Protein AF-U2F541-F1 (afdb_monomer_lite)

Secondary structure (DSSP, 8-state):
--------------------S---SPPBS----TTS-HHHHHHHHHHHHHH---TTEEEEEGGGGGSTTHHHHHS-HHHHHHHHHHHHTT-SB-SSEEEEEEEETTTTEEEEEEEEEES---TT---GGGEEEEETT--

Radius of gyration: 17.49 Å; chains: 1; bounding box: 60×35×40 Å

Sequence (139 aa):
MKKIKLLTAAVIAGLMLAGCGEDDGLVKLENANPAIKQANYDAMVNKLKERVKNADFEFYHAQTLFNGENWKNYTSEQGFAKFTRWKAQNDLINNEKLVVVVVDKNNKKVGSAYEVECTKWGKFECDPEYITVLENGKR

pLDDT: mean 78.32, std 17.35, range [31.8, 93.38]

Foldseek 3Di:
DDDDDDDDDPDPPPPPPDDPDPCLQFDAQDPPDPLADPVLSVLLVVVVCVVVVDPQKGKTQLVSCPRPPSCVQAHDPVVVVLSVVCVVVVQCDDRFWHKIFIAGNVRNYGPWIKIWGFQDQDPVGRDSVRTDIDIPPDD

Organism: NCBI:txid1242969

Structure (mmCIF, N/CA/C/O backbone):
data_AF-U2F541-F1
#
_entry.id   AF-U2F541-F1
#
loop_
_atom_site.group_PDB
_atom_site.id
_atom_site.type_symbol
_atom_site.label_atom_id
_atom_site.label_alt_id
_atom_site.label_comp_id
_atom_site.label_asym_id
_atom_site.label_entity_id
_atom_site.label_seq_id
_atom_site.pdbx_PDB_ins_code
_atom_site.Cartn_x
_atom_site.Cartn_y
_atom_site.Cartn_z
_atom_site.occupancy
_atom_site.B_iso_or_equiv
_atom_site.auth_seq_id
_atom_site.auth_comp_id
_atom_site.auth_asym_id
_atom_site.auth_atom_id
_atom_site.pdbx_PDB_model_num
ATOM 1 N N . MET A 1 1 ? 47.486 -20.592 17.403 1.00 42.38 1 MET A N 1
ATOM 2 C CA . MET A 1 1 ? 46.897 -19.420 16.715 1.00 42.38 1 MET A CA 1
ATOM 3 C C . MET A 1 1 ? 45.916 -19.895 15.655 1.00 42.38 1 MET A C 1
ATOM 5 O O . MET A 1 1 ? 46.364 -20.545 14.725 1.00 42.38 1 MET A O 1
ATOM 9 N N . LYS A 1 2 ? 44.619 -19.592 15.785 1.00 38.25 2 LYS A N 1
ATOM 10 C CA . LYS A 1 2 ? 43.659 -19.475 14.669 1.00 38.25 2 LYS A CA 1
ATOM 11 C C . LYS A 1 2 ? 42.414 -18.764 15.210 1.00 38.25 2 LYS A C 1
ATOM 13 O O . LYS A 1 2 ? 41.684 -19.302 16.031 1.00 38.25 2 LYS A O 1
ATOM 18 N N . LYS A 1 3 ? 42.289 -17.491 14.831 1.00 42.44 3 LYS A N 1
ATOM 19 C CA . LYS A 1 3 ? 41.225 -16.567 15.231 1.00 42.44 3 LYS A CA 1
ATOM 20 C C . LYS A 1 3 ? 39.941 -16.979 14.510 1.00 42.44 3 LYS A C 1
ATOM 22 O O . LYS A 1 3 ? 39.904 -16.915 13.283 1.00 42.44 3 LYS A O 1
ATOM 27 N N . ILE A 1 4 ? 38.912 -17.390 15.244 1.00 51.97 4 ILE A N 1
ATOM 28 C CA . ILE A 1 4 ? 37.564 -17.537 14.686 1.00 51.97 4 ILE A CA 1
ATOM 29 C C . ILE A 1 4 ? 36.970 -16.129 14.641 1.00 51.97 4 ILE A C 1
ATOM 31 O O . ILE A 1 4 ? 36.750 -15.499 15.673 1.00 51.97 4 ILE A O 1
ATOM 35 N N . LYS A 1 5 ? 36.823 -15.601 13.424 1.00 41.38 5 LYS A N 1
ATOM 36 C CA . LYS A 1 5 ? 36.172 -14.317 13.165 1.00 41.38 5 LYS A CA 1
ATOM 37 C C . LYS A 1 5 ? 34.673 -14.477 13.426 1.00 41.38 5 LYS A C 1
ATOM 39 O O . LYS A 1 5 ? 34.031 -15.297 12.776 1.00 41.38 5 LYS A O 1
ATOM 44 N N . LEU A 1 6 ? 34.148 -13.682 14.359 1.00 45.91 6 LEU A N 1
ATOM 45 C CA . LEU A 1 6 ? 32.720 -13.402 14.484 1.00 45.91 6 LEU A CA 1
ATOM 46 C C . LEU A 1 6 ? 32.188 -12.903 13.133 1.00 45.91 6 LEU A C 1
ATOM 48 O O . LEU A 1 6 ? 32.716 -11.931 12.592 1.00 45.91 6 LEU A O 1
ATOM 52 N N . LEU A 1 7 ? 31.124 -13.524 12.631 1.00 46.31 7 LEU A N 1
ATOM 53 C CA . LEU A 1 7 ? 30.238 -12.919 11.640 1.00 46.31 7 LEU A CA 1
ATOM 54 C C . LEU A 1 7 ? 28.936 -12.553 12.352 1.00 46.31 7 LEU A C 1
ATOM 56 O O . LEU A 1 7 ? 28.023 -13.352 12.517 1.00 46.31 7 LEU A O 1
ATOM 60 N N . THR A 1 8 ? 28.992 -11.339 12.887 1.00 47.03 8 THR A N 1
ATOM 61 C CA . THR A 1 8 ? 27.941 -10.336 13.051 1.00 47.03 8 THR A CA 1
ATOM 62 C C . THR A 1 8 ? 26.513 -10.808 12.756 1.00 47.03 8 THR A C 1
ATOM 64 O O . THR A 1 8 ? 26.076 -10.861 11.609 1.00 47.03 8 THR A O 1
ATOM 67 N N . ALA A 1 9 ? 25.752 -11.047 13.824 1.00 42.34 9 ALA A N 1
ATOM 68 C CA . ALA A 1 9 ? 24.304 -10.934 13.792 1.00 42.34 9 ALA A CA 1
ATOM 69 C C . ALA A 1 9 ? 23.956 -9.467 13.491 1.00 42.34 9 ALA A C 1
ATOM 71 O O . ALA A 1 9 ? 24.081 -8.602 14.358 1.00 42.34 9 ALA A O 1
ATOM 72 N N . ALA A 1 10 ? 23.565 -9.171 12.253 1.00 46.81 10 ALA A N 1
ATOM 73 C CA . ALA A 1 10 ? 22.898 -7.917 11.938 1.00 46.81 10 ALA A CA 1
ATOM 74 C C . ALA A 1 10 ? 21.479 -8.011 12.509 1.00 46.81 10 ALA A C 1
ATOM 76 O O . ALA A 1 10 ? 20.546 -8.476 11.859 1.00 46.81 10 ALA A O 1
ATOM 77 N N . VAL A 1 11 ? 21.352 -7.629 13.779 1.00 42.34 11 VAL A N 1
ATOM 78 C CA . VAL A 1 11 ? 20.078 -7.252 14.377 1.00 42.34 11 VAL A CA 1
ATOM 79 C C . VAL A 1 11 ? 19.498 -6.183 13.460 1.00 42.34 11 VAL A C 1
ATOM 81 O O . VAL A 1 11 ? 20.072 -5.101 13.333 1.00 42.34 11 VAL A O 1
ATOM 84 N N . ILE A 1 12 ? 18.390 -6.498 12.788 1.00 45.69 12 ILE A N 1
ATOM 85 C CA . ILE A 1 12 ? 17.519 -5.494 12.181 1.00 45.69 12 ILE A CA 1
ATOM 86 C C . ILE A 1 12 ? 16.939 -4.731 13.370 1.00 45.69 12 ILE A C 1
ATOM 88 O O . ILE A 1 12 ? 15.882 -5.061 13.902 1.00 45.69 12 ILE A O 1
ATOM 92 N N . ALA A 1 13 ? 17.722 -3.782 13.877 1.00 44.28 13 ALA A N 1
ATOM 93 C CA . ALA A 1 13 ? 17.268 -2.807 14.834 1.00 44.28 13 ALA A CA 1
ATOM 94 C C . ALA A 1 13 ? 16.238 -1.982 14.075 1.00 44.28 13 ALA A C 1
ATOM 96 O O . ALA A 1 13 ? 16.587 -1.179 13.208 1.00 44.28 13 ALA A O 1
ATOM 97 N N . GLY A 1 14 ? 14.964 -2.267 14.354 1.00 41.19 14 GLY A N 1
ATOM 98 C CA . GLY A 1 14 ? 13.874 -1.375 14.022 1.00 41.19 14 GLY A CA 1
ATOM 99 C C . GLY A 1 14 ? 14.295 0.010 14.472 1.00 41.19 14 GLY A C 1
ATOM 100 O O . GLY A 1 14 ? 14.541 0.237 15.659 1.00 41.19 14 GLY A O 1
ATOM 101 N N . LEU A 1 15 ? 14.468 0.892 13.494 1.00 39.19 15 LEU A N 1
ATOM 102 C CA . LEU A 1 15 ? 14.768 2.292 13.696 1.00 39.19 15 LEU A CA 1
ATOM 103 C C . LEU A 1 15 ? 13.502 2.923 14.293 1.00 39.19 15 LEU A C 1
ATOM 105 O O . LEU A 1 15 ? 12.712 3.559 13.607 1.00 39.19 15 LEU A O 1
ATOM 109 N N . MET A 1 16 ? 13.275 2.660 15.579 1.00 46.41 16 MET A N 1
ATOM 110 C CA . MET A 1 16 ? 12.375 3.407 16.444 1.00 46.41 16 MET A CA 1
ATOM 111 C C . MET A 1 16 ? 13.033 4.771 16.638 1.00 46.41 16 MET A C 1
ATOM 113 O O . MET A 1 16 ? 13.767 5.003 17.599 1.00 46.41 16 MET A O 1
ATOM 117 N N . LEU A 1 17 ? 12.851 5.651 15.655 1.00 44.19 17 LEU A N 1
ATOM 118 C CA . LEU A 1 17 ? 13.109 7.068 15.836 1.00 44.19 17 LEU A CA 1
ATOM 119 C C . LEU A 1 17 ? 12.065 7.577 16.824 1.00 44.19 17 LEU A C 1
ATOM 121 O O . LEU A 1 17 ? 10.876 7.633 16.529 1.00 44.19 17 LEU A O 1
ATOM 125 N N . ALA A 1 18 ? 12.541 7.885 18.026 1.00 46.22 18 ALA A N 1
ATOM 126 C CA . ALA A 1 18 ? 11.783 8.520 19.081 1.00 46.22 18 ALA A CA 1
ATOM 127 C C . ALA A 1 18 ? 11.181 9.842 18.579 1.00 46.22 18 ALA A C 1
ATOM 129 O O . ALA A 1 18 ? 11.882 10.844 18.436 1.00 46.22 18 ALA A O 1
ATOM 130 N N . GLY A 1 19 ? 9.874 9.832 18.337 1.00 31.80 19 GLY A N 1
ATOM 131 C CA . GLY A 1 19 ? 9.030 11.013 18.254 1.00 31.80 19 GLY A CA 1
ATOM 132 C C . GLY A 1 19 ? 8.009 10.947 19.381 1.00 31.80 19 GLY A C 1
ATOM 133 O O . GLY A 1 19 ? 7.191 10.036 19.424 1.00 31.80 19 GLY A O 1
ATOM 134 N N . CYS A 1 20 ? 8.067 11.896 20.315 1.00 41.84 20 CYS A N 1
ATOM 135 C CA . CYS A 1 20 ? 6.956 12.168 21.221 1.00 41.84 20 CYS A CA 1
ATOM 136 C C . CYS A 1 20 ? 5.783 12.691 20.383 1.00 41.84 20 CYS A C 1
ATOM 138 O O . CYS A 1 20 ? 5.707 13.869 20.047 1.00 41.84 20 CYS A O 1
ATOM 140 N N . GLY A 1 21 ? 4.898 11.780 20.036 1.00 37.38 21 GLY A N 1
ATOM 141 C CA . GLY A 1 21 ? 3.581 11.978 19.464 1.00 37.38 21 GLY A CA 1
ATOM 142 C C . GLY A 1 21 ? 2.873 10.648 19.653 1.00 37.38 21 GLY A C 1
ATOM 143 O O . GLY A 1 21 ? 3.539 9.625 19.792 1.00 37.38 21 GLY A O 1
ATOM 144 N N . GLU A 1 22 ? 1.552 10.635 19.735 1.00 44.16 22 GLU A N 1
ATOM 145 C CA . GLU A 1 22 ? 0.791 9.394 19.600 1.00 44.16 22 GLU A CA 1
ATOM 146 C C . GLU A 1 22 ? 1.119 8.799 18.226 1.00 44.16 22 GLU A C 1
ATOM 148 O O . GLU A 1 22 ? 0.508 9.140 17.216 1.00 44.16 22 GLU A O 1
ATOM 153 N N . ASP A 1 23 ? 2.187 8.004 18.169 1.00 53.12 23 ASP A N 1
ATOM 154 C CA . ASP A 1 23 ? 2.644 7.364 16.956 1.00 53.12 23 ASP A CA 1
ATOM 155 C C . ASP A 1 23 ? 1.638 6.252 16.708 1.00 53.12 23 ASP A C 1
ATOM 157 O O . ASP A 1 23 ? 1.674 5.176 17.303 1.00 53.12 23 ASP A O 1
ATOM 161 N N . ASP A 1 24 ? 0.672 6.575 15.859 1.00 59.66 24 ASP A N 1
ATOM 162 C CA . ASP A 1 24 ? -0.414 5.729 15.381 1.00 59.66 24 ASP A CA 1
ATOM 163 C C . ASP A 1 24 ? 0.099 4.422 14.708 1.00 59.66 24 ASP A C 1
ATOM 165 O O . ASP A 1 24 ? -0.683 3.633 14.174 1.00 59.66 24 ASP A O 1
ATOM 169 N N . GLY A 1 25 ? 1.421 4.184 14.727 1.00 71.81 25 GLY A N 1
ATOM 170 C CA . GLY A 1 25 ? 2.134 2.957 14.383 1.00 71.81 25 GLY A CA 1
ATOM 171 C C . GLY A 1 25 ? 2.194 2.675 12.882 1.00 71.81 25 GLY A C 1
ATOM 172 O O . GLY A 1 25 ? 2.909 1.764 12.440 1.00 71.81 25 GLY A O 1
ATOM 173 N N . LEU A 1 26 ? 1.439 3.442 12.094 1.00 81.38 26 LEU A N 1
ATOM 174 C CA . LEU A 1 26 ? 1.449 3.405 10.644 1.00 81.38 26 LEU A CA 1
ATOM 175 C C . LEU A 1 26 ? 2.611 4.233 10.097 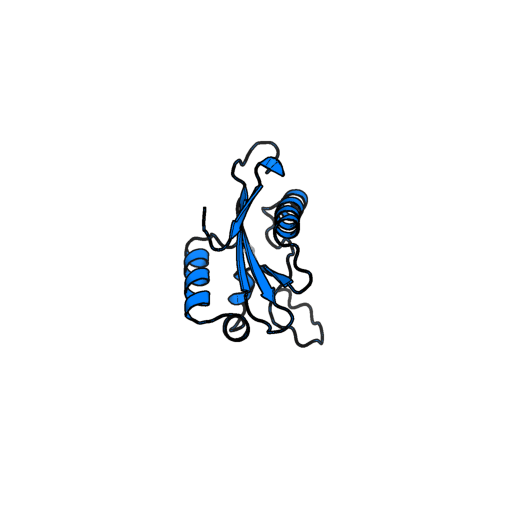1.00 81.38 26 LEU A C 1
ATOM 177 O O . LEU A 1 26 ? 2.745 5.423 10.372 1.00 81.38 26 LEU A O 1
ATOM 181 N N . VAL A 1 27 ? 3.411 3.609 9.238 1.00 81.25 27 VAL A N 1
ATOM 182 C CA . VAL A 1 27 ? 4.501 4.279 8.522 1.00 81.25 27 VAL A CA 1
ATOM 183 C C . VAL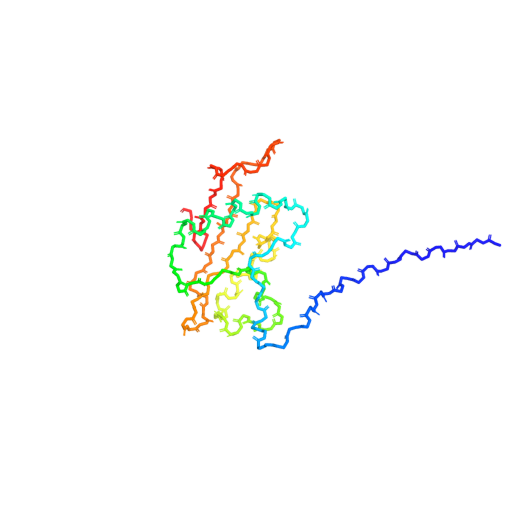 A 1 27 ? 3.948 4.860 7.224 1.00 81.25 27 VAL A C 1
ATOM 185 O O . VAL A 1 27 ? 3.334 4.146 6.419 1.00 81.25 27 VAL A O 1
ATOM 188 N N . LYS A 1 28 ? 4.147 6.168 7.026 1.00 85.00 28 LYS A N 1
ATOM 189 C CA . LYS A 1 28 ? 3.781 6.868 5.786 1.00 85.00 28 LYS A CA 1
ATOM 190 C C . LYS A 1 28 ? 4.521 6.266 4.588 1.00 85.00 28 LYS A C 1
ATOM 192 O O . LYS A 1 28 ? 5.463 5.493 4.740 1.00 85.00 28 LYS A O 1
ATOM 197 N N . LEU A 1 29 ? 4.074 6.602 3.378 1.00 87.19 29 LEU A N 1
ATOM 198 C CA . LEU A 1 29 ? 4.691 6.113 2.144 1.00 87.19 29 LEU A CA 1
ATOM 199 C C . LEU A 1 29 ? 6.144 6.590 1.982 1.00 87.19 29 LEU A C 1
ATOM 201 O O . LEU A 1 29 ? 6.413 7.556 1.274 1.00 87.19 29 LEU A O 1
ATOM 205 N N . GLU A 1 30 ? 7.076 5.816 2.526 1.00 85.81 30 GLU A N 1
ATOM 206 C CA . GLU A 1 30 ? 8.522 5.957 2.356 1.00 85.81 30 GLU A CA 1
ATOM 207 C C . GLU A 1 30 ? 9.121 4.690 1.739 1.00 85.81 30 GLU A C 1
ATOM 209 O O . GLU A 1 30 ? 8.653 3.575 1.988 1.00 85.81 30 GLU A O 1
ATOM 214 N N . ASN A 1 31 ? 10.159 4.838 0.918 1.00 83.12 31 ASN A N 1
ATOM 215 C CA . ASN A 1 31 ? 10.802 3.692 0.290 1.00 83.12 31 ASN A CA 1
ATOM 216 C C . ASN A 1 31 ? 11.707 2.953 1.290 1.00 83.12 31 ASN A C 1
ATOM 218 O O . ASN A 1 31 ? 12.883 3.274 1.443 1.00 83.12 31 ASN A O 1
ATOM 222 N N . ALA A 1 32 ? 11.157 1.947 1.964 1.00 76.56 32 ALA A N 1
ATOM 223 C CA . ALA A 1 32 ? 11.904 1.104 2.897 1.00 76.56 32 ALA A CA 1
ATOM 224 C C . ALA A 1 32 ? 12.595 -0.098 2.223 1.00 76.56 32 ALA A C 1
ATOM 226 O O . ALA A 1 32 ? 13.333 -0.830 2.885 1.00 76.56 32 ALA A O 1
ATOM 227 N N . ASN A 1 33 ? 12.350 -0.338 0.928 1.00 75.25 33 ASN A N 1
ATOM 228 C CA . ASN A 1 33 ? 12.899 -1.484 0.212 1.00 75.25 33 ASN A CA 1
ATOM 229 C C . ASN A 1 33 ? 14.096 -1.055 -0.657 1.00 75.25 33 ASN A C 1
ATOM 231 O O . ASN A 1 33 ? 13.891 -0.467 -1.719 1.00 75.25 33 ASN A O 1
ATOM 235 N N . PRO A 1 34 ? 15.343 -1.404 -0.285 1.00 74.00 34 PRO A N 1
ATOM 236 C CA . PRO A 1 34 ? 16.529 -0.995 -1.038 1.00 74.00 34 PRO A CA 1
ATOM 237 C C . PRO A 1 34 ? 16.598 -1.590 -2.454 1.00 74.00 34 PRO A C 1
ATOM 239 O O . PRO A 1 34 ? 17.391 -1.126 -3.269 1.00 74.00 34 PRO A O 1
ATOM 242 N N . ALA A 1 35 ? 15.787 -2.609 -2.767 1.00 78.88 35 ALA A N 1
ATOM 243 C CA . ALA A 1 35 ? 15.689 -3.167 -4.113 1.00 78.88 35 ALA A CA 1
ATOM 244 C C . ALA A 1 35 ? 14.874 -2.284 -5.078 1.00 78.88 35 ALA A C 1
ATOM 246 O O . ALA A 1 35 ? 14.989 -2.443 -6.293 1.00 78.88 35 ALA A O 1
ATOM 247 N N . ILE A 1 36 ? 14.060 -1.358 -4.559 1.00 77.75 36 ILE A N 1
ATOM 248 C CA . ILE A 1 36 ? 13.282 -0.410 -5.358 1.00 77.75 36 ILE A CA 1
ATOM 249 C C . ILE A 1 36 ? 14.075 0.893 -5.427 1.00 77.75 36 ILE A C 1
ATOM 251 O O . ILE A 1 36 ? 14.355 1.512 -4.400 1.00 77.75 36 ILE A O 1
ATOM 255 N N . LYS A 1 37 ? 14.431 1.360 -6.628 1.00 84.62 37 LYS A N 1
ATOM 256 C CA . LYS A 1 37 ? 15.027 2.695 -6.754 1.00 84.62 37 LYS A CA 1
ATOM 257 C C . LYS A 1 37 ? 14.002 3.770 -6.406 1.00 84.62 37 LYS A C 1
ATOM 259 O O . LYS A 1 37 ? 12.835 3.668 -6.785 1.00 84.62 37 LYS A O 1
ATOM 264 N N . GLN A 1 38 ? 14.465 4.831 -5.747 1.00 86.75 38 GLN A N 1
ATOM 265 C CA . GLN A 1 38 ? 13.604 5.917 -5.272 1.00 86.75 38 GLN A CA 1
ATOM 266 C C . GLN A 1 38 ? 12.743 6.527 -6.387 1.00 86.75 38 GLN A C 1
ATOM 268 O O . GLN A 1 38 ? 11.552 6.718 -6.190 1.00 86.75 38 GLN A O 1
ATOM 273 N N . ALA A 1 39 ? 13.308 6.745 -7.579 1.00 85.12 39 ALA A N 1
ATOM 274 C CA . ALA A 1 39 ? 12.572 7.320 -8.707 1.00 85.12 39 ALA A CA 1
ATOM 275 C C . ALA A 1 39 ? 11.350 6.476 -9.124 1.00 85.12 39 ALA A C 1
ATOM 277 O O . ALA A 1 39 ? 10.286 7.027 -9.403 1.00 85.12 39 ALA A O 1
ATOM 278 N N . ASN A 1 40 ? 11.467 5.144 -9.112 1.00 84.56 40 ASN A N 1
ATOM 279 C CA . ASN A 1 40 ? 10.344 4.256 -9.435 1.00 84.56 40 ASN A CA 1
ATOM 280 C C . ASN A 1 40 ? 9.310 4.257 -8.320 1.00 84.56 40 ASN A C 1
ATOM 282 O O . ASN A 1 40 ? 8.111 4.263 -8.582 1.00 84.56 40 ASN A O 1
ATOM 286 N N . TYR A 1 41 ? 9.787 4.231 -7.074 1.00 87.56 41 TYR A N 1
ATOM 287 C CA . TYR A 1 41 ? 8.924 4.328 -5.910 1.00 87.56 41 TYR A CA 1
ATOM 288 C C . TYR A 1 41 ? 8.068 5.597 -5.983 1.00 87.56 41 TYR A C 1
ATOM 290 O O . TYR A 1 41 ? 6.843 5.530 -5.886 1.00 87.56 41 TYR A O 1
ATOM 298 N N . ASP A 1 42 ? 8.700 6.736 -6.260 1.00 89.38 42 ASP A N 1
ATOM 299 C CA . ASP A 1 42 ? 8.024 8.019 -6.411 1.00 89.38 42 ASP A CA 1
ATOM 300 C C . ASP A 1 42 ? 7.035 7.997 -7.583 1.00 89.38 42 ASP A C 1
ATOM 302 O O . ASP A 1 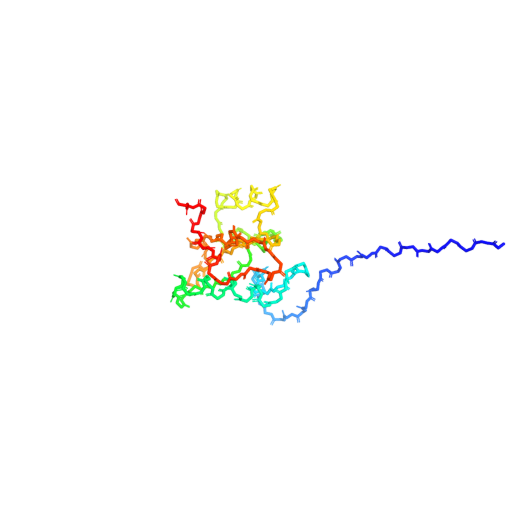42 ? 5.910 8.471 -7.437 1.00 89.38 42 ASP A O 1
ATOM 306 N N . ALA A 1 43 ? 7.397 7.397 -8.723 1.00 89.44 43 ALA A N 1
ATOM 307 C CA . ALA A 1 43 ? 6.493 7.246 -9.865 1.00 89.44 43 ALA A CA 1
ATOM 308 C C . ALA A 1 43 ? 5.241 6.416 -9.518 1.00 89.44 43 ALA A C 1
ATOM 310 O O . ALA A 1 43 ? 4.122 6.823 -9.843 1.00 89.44 43 ALA A O 1
ATOM 311 N N . MET A 1 44 ? 5.410 5.296 -8.805 1.00 90.00 44 MET A N 1
ATOM 312 C CA . MET A 1 44 ? 4.312 4.446 -8.330 1.00 90.00 44 MET A CA 1
ATOM 313 C C . MET A 1 44 ? 3.390 5.205 -7.370 1.00 90.00 44 MET A C 1
ATOM 315 O O . MET A 1 44 ? 2.170 5.228 -7.551 1.00 90.00 44 MET A O 1
ATOM 319 N N . VAL A 1 45 ? 3.965 5.890 -6.380 1.00 91.31 45 VAL A N 1
ATOM 320 C CA . VAL A 1 45 ? 3.199 6.686 -5.411 1.00 91.31 45 VAL A CA 1
ATOM 321 C C . VAL A 1 45 ? 2.489 7.863 -6.084 1.00 91.31 45 VAL A C 1
ATOM 323 O O . VAL A 1 45 ? 1.342 8.161 -5.748 1.00 91.31 45 VAL A O 1
ATOM 326 N N . ASN A 1 46 ? 3.124 8.520 -7.054 1.00 91.19 46 ASN A N 1
ATOM 327 C CA . ASN A 1 46 ? 2.511 9.619 -7.794 1.00 91.19 46 ASN A CA 1
ATOM 328 C C . ASN A 1 46 ? 1.316 9.136 -8.618 1.00 91.19 46 ASN A C 1
ATOM 330 O O . ASN A 1 46 ? 0.254 9.748 -8.539 1.00 91.19 46 ASN A O 1
ATOM 334 N N . LYS A 1 47 ? 1.427 7.996 -9.311 1.00 91.38 47 LYS A N 1
ATOM 335 C CA . LYS A 1 47 ? 0.298 7.388 -10.035 1.00 91.38 47 LYS A CA 1
ATOM 336 C C . LYS A 1 47 ? -0.881 7.066 -9.121 1.00 91.38 47 LYS A C 1
ATOM 338 O O . LYS A 1 47 ? -2.032 7.312 -9.484 1.00 91.38 47 LYS A O 1
ATOM 343 N N . LEU A 1 48 ? -0.610 6.574 -7.912 1.00 92.00 48 LEU A N 1
ATOM 344 C CA . LEU A 1 48 ? -1.649 6.363 -6.907 1.00 92.00 48 LEU A CA 1
ATOM 345 C C . LEU A 1 48 ? -2.333 7.677 -6.503 1.00 92.00 48 LEU A C 1
ATOM 347 O O . LEU A 1 48 ? -3.561 7.748 -6.494 1.00 92.00 48 LEU A O 1
ATOM 351 N N . LYS A 1 49 ? -1.560 8.727 -6.209 1.00 90.94 49 LYS A N 1
ATOM 352 C CA . LYS A 1 49 ? -2.092 10.047 -5.823 1.00 90.94 49 LYS A CA 1
ATOM 353 C C . LYS A 1 49 ? -2.854 10.738 -6.962 1.00 90.94 49 LYS A C 1
ATOM 355 O O . LYS A 1 49 ? -3.824 11.445 -6.711 1.00 90.94 49 LYS A O 1
ATOM 360 N N . GLU A 1 50 ? -2.468 10.507 -8.216 1.00 91.50 50 GLU A N 1
ATOM 361 C CA . GLU A 1 50 ? -3.225 10.959 -9.392 1.00 91.50 50 GLU A CA 1
ATOM 362 C C . GLU A 1 50 ? -4.598 10.278 -9.486 1.00 91.50 50 GLU A C 1
ATOM 364 O O . GLU A 1 50 ? -5.577 10.908 -9.902 1.00 91.50 50 GLU A O 1
ATOM 369 N N . ARG A 1 51 ? -4.673 8.996 -9.102 1.00 90.12 51 ARG A N 1
ATOM 370 C CA . ARG A 1 51 ? -5.902 8.195 -9.114 1.00 90.12 51 ARG A CA 1
ATOM 371 C C . ARG A 1 51 ? -6.821 8.524 -7.938 1.00 90.12 51 ARG A C 1
ATOM 373 O O . ARG A 1 51 ? -8.030 8.633 -8.131 1.00 90.12 51 ARG A O 1
ATOM 380 N N . VAL A 1 52 ? -6.260 8.692 -6.744 1.00 89.06 52 VAL A N 1
ATOM 381 C CA . VAL A 1 52 ? -6.989 8.935 -5.493 1.00 89.06 52 VAL A CA 1
ATOM 382 C C . VAL A 1 52 ? -6.815 10.397 -5.082 1.00 89.06 52 VAL A C 1
ATOM 384 O O . VAL A 1 52 ? -5.908 10.745 -4.335 1.00 89.06 52 VAL A O 1
ATOM 387 N N . LYS A 1 53 ? -7.700 11.271 -5.576 1.00 84.38 53 LYS A N 1
ATOM 388 C CA . LYS A 1 53 ? -7.595 12.736 -5.407 1.00 84.38 53 LYS A CA 1
ATOM 389 C C . LYS A 1 53 ? -8.246 13.300 -4.136 1.00 84.38 53 LYS A C 1
ATOM 391 O O . LYS A 1 53 ? -8.402 14.512 -4.024 1.00 84.38 53 LYS A O 1
ATOM 396 N N . ASN A 1 54 ? -8.674 12.453 -3.204 1.00 85.06 54 ASN A N 1
ATOM 397 C CA . ASN A 1 54 ? -9.357 12.920 -1.999 1.00 85.06 54 ASN A CA 1
ATOM 398 C C . ASN A 1 54 ? -8.343 13.427 -0.956 1.00 85.06 54 ASN A C 1
ATOM 400 O O . ASN A 1 54 ? -7.475 12.675 -0.519 1.00 85.06 54 ASN A O 1
ATOM 404 N N . ALA A 1 55 ? -8.464 14.694 -0.552 1.00 84.38 55 ALA A N 1
ATOM 405 C CA . ALA A 1 55 ? -7.581 15.332 0.426 1.00 84.38 55 ALA A CA 1
ATOM 406 C C . ALA A 1 55 ? -7.783 14.821 1.865 1.00 84.38 55 ALA A C 1
ATOM 408 O O . ALA A 1 55 ? -6.874 14.949 2.692 1.00 84.38 55 ALA A O 1
ATOM 409 N N . ASP A 1 56 ? -8.933 14.209 2.154 1.00 89.56 56 ASP A N 1
ATOM 410 C CA . ASP A 1 56 ? -9.250 13.622 3.462 1.00 89.56 56 ASP A CA 1
ATOM 411 C C . ASP A 1 56 ? -8.595 12.254 3.671 1.00 89.56 56 ASP A C 1
ATOM 413 O O . ASP A 1 56 ? -8.706 11.654 4.738 1.00 89.56 56 ASP A O 1
ATOM 417 N N . PHE A 1 57 ? -7.893 11.753 2.658 1.00 89.75 57 PHE A N 1
ATOM 418 C CA . PHE A 1 57 ? -7.236 10.463 2.689 1.00 89.75 57 PHE A CA 1
ATOM 419 C C . PHE A 1 57 ? -5.734 10.588 2.944 1.00 89.75 57 PHE A C 1
ATOM 421 O O . PHE A 1 57 ? -5.043 11.456 2.405 1.00 89.75 57 PHE A O 1
ATOM 428 N N . GLU A 1 58 ? -5.227 9.681 3.772 1.00 91.75 58 GLU A N 1
ATOM 429 C CA . GLU A 1 58 ? -3.805 9.439 3.981 1.00 91.75 58 GLU A CA 1
ATOM 430 C C . GLU A 1 58 ? -3.416 8.071 3.434 1.00 91.75 58 GLU A C 1
ATOM 432 O O . GLU A 1 58 ? -4.218 7.138 3.381 1.00 91.75 58 GLU A O 1
ATOM 437 N N . PHE A 1 59 ? -2.162 7.964 3.010 1.00 92.69 59 PHE A N 1
ATOM 438 C CA . PHE A 1 59 ? -1.635 6.791 2.333 1.00 92.69 59 PHE A CA 1
ATOM 439 C C . PHE A 1 59 ? -0.537 6.164 3.184 1.00 92.69 59 PHE A C 1
ATOM 441 O O . PHE A 1 59 ? 0.433 6.838 3.546 1.00 92.69 59 PHE A O 1
ATOM 448 N N . TYR A 1 60 ? -0.670 4.869 3.451 1.00 91.94 60 TYR A N 1
ATOM 449 C CA . TYR A 1 60 ? 0.282 4.107 4.251 1.00 91.94 60 TYR A CA 1
ATOM 450 C C . TYR A 1 60 ? 0.591 2.771 3.596 1.00 91.94 60 TYR A C 1
ATOM 452 O O . TYR A 1 60 ? -0.239 2.185 2.900 1.00 91.94 60 TYR A O 1
ATOM 460 N N . HIS A 1 61 ? 1.777 2.243 3.870 1.00 91.06 61 HIS A N 1
ATOM 461 C CA . HIS A 1 61 ? 2.116 0.879 3.478 1.00 91.06 61 HIS A CA 1
ATOM 462 C C . HIS A 1 61 ? 1.192 -0.116 4.175 1.00 91.06 61 HIS A C 1
ATOM 464 O O . HIS A 1 61 ? 1.092 -0.109 5.403 1.00 91.06 61 HIS A O 1
ATOM 470 N N . ALA A 1 62 ? 0.573 -1.033 3.429 1.00 91.69 62 ALA A N 1
ATOM 471 C CA . ALA A 1 62 ? -0.283 -2.069 4.015 1.00 91.69 62 ALA A CA 1
ATOM 472 C C . ALA A 1 62 ? 0.470 -2.960 5.020 1.00 91.69 62 ALA A C 1
ATOM 474 O O . ALA A 1 62 ? -0.114 -3.464 5.979 1.00 91.69 62 ALA A O 1
ATOM 475 N N . GLN A 1 63 ? 1.789 -3.108 4.845 1.00 89.69 63 GLN A N 1
ATOM 476 C CA . GLN A 1 63 ? 2.663 -3.824 5.776 1.00 89.69 63 GLN A CA 1
ATOM 477 C C . GLN A 1 63 ? 2.615 -3.260 7.205 1.00 89.69 63 GLN A C 1
ATOM 479 O O . GLN A 1 63 ? 2.799 -4.009 8.162 1.00 89.69 63 GLN A O 1
ATOM 484 N N . THR A 1 64 ? 2.315 -1.972 7.369 1.00 89.31 64 THR A N 1
ATOM 485 C CA . THR A 1 64 ? 2.323 -1.297 8.677 1.00 89.31 64 THR A CA 1
ATOM 486 C C . THR A 1 64 ? 1.148 -1.695 9.566 1.00 89.31 64 THR A C 1
ATOM 488 O O . THR A 1 64 ? 1.225 -1.564 10.785 1.00 89.31 64 THR A O 1
ATOM 491 N N . LEU A 1 65 ? 0.098 -2.289 8.987 1.00 89.94 65 LEU A N 1
ATOM 492 C CA . LEU A 1 65 ? -1.002 -2.893 9.744 1.00 89.94 65 LEU A CA 1
ATOM 493 C C . LEU A 1 65 ? -0.541 -4.074 10.612 1.00 89.94 65 LEU A C 1
ATOM 495 O O . LEU A 1 65 ? -1.199 -4.402 11.596 1.00 89.94 65 LEU A O 1
ATOM 499 N N . PHE A 1 66 ? 0.583 -4.705 10.256 1.00 89.25 66 PHE A N 1
ATOM 500 C CA . PHE A 1 66 ? 1.185 -5.810 11.008 1.00 89.25 66 PHE A CA 1
ATOM 501 C C . PHE A 1 66 ? 2.179 -5.348 12.075 1.00 89.25 66 PHE A C 1
ATOM 503 O O . PHE A 1 66 ? 2.752 -6.191 12.768 1.00 89.25 66 PHE A O 1
ATOM 510 N N . ASN A 1 67 ? 2.433 -4.042 12.179 1.00 87.81 67 ASN A N 1
ATOM 511 C CA . ASN A 1 67 ? 3.256 -3.503 13.248 1.00 87.81 67 ASN A CA 1
ATOM 512 C C . ASN A 1 67 ? 2.403 -3.502 14.519 1.00 87.81 67 ASN A C 1
ATOM 514 O O . ASN A 1 67 ? 1.468 -2.718 14.654 1.00 87.81 67 ASN A O 1
ATOM 518 N N . GLY A 1 68 ? 2.676 -4.441 15.424 1.00 81.75 68 GLY A N 1
ATOM 519 C CA . GLY A 1 68 ? 1.831 -4.649 16.598 1.00 81.75 68 GLY A CA 1
ATOM 520 C C . GLY A 1 68 ? 0.386 -4.995 16.220 1.00 81.75 68 GLY A C 1
ATOM 521 O O . GLY A 1 68 ? 0.135 -5.751 15.281 1.00 81.75 68 GLY A O 1
ATOM 522 N N . GLU A 1 69 ? -0.571 -4.439 16.960 1.00 85.56 69 GLU A N 1
ATOM 523 C CA . GLU A 1 69 ? -2.007 -4.647 16.734 1.00 85.56 69 GLU A CA 1
ATOM 524 C C . GLU A 1 69 ? -2.682 -3.449 16.042 1.00 85.56 69 GLU A C 1
ATOM 526 O O . GLU A 1 69 ? -3.895 -3.274 16.165 1.00 85.56 69 GLU A O 1
ATOM 531 N N . ASN A 1 70 ? -1.916 -2.639 15.293 1.00 87.62 70 ASN A N 1
ATOM 532 C CA . ASN A 1 70 ? -2.418 -1.441 14.606 1.00 87.62 70 ASN A CA 1
ATOM 533 C C . ASN A 1 70 ? -3.685 -1.717 13.800 1.00 87.62 70 ASN A C 1
ATOM 535 O O . ASN A 1 70 ? -4.626 -0.927 13.826 1.00 87.62 70 ASN A O 1
ATOM 539 N N . TRP A 1 71 ? -3.749 -2.858 13.111 1.00 89.94 71 TRP A N 1
ATOM 540 C CA . TRP A 1 71 ? -4.913 -3.235 12.316 1.00 89.94 71 TRP A CA 1
ATOM 541 C C . TRP A 1 71 ? -6.243 -3.141 13.079 1.00 89.94 71 TRP A C 1
ATOM 543 O O . TRP A 1 71 ? -7.237 -2.791 12.454 1.00 89.94 71 TRP A O 1
ATOM 553 N N . LYS A 1 72 ? -6.283 -3.361 14.401 1.00 90.56 72 LYS A N 1
ATOM 554 C CA . LYS A 1 72 ? -7.515 -3.244 15.205 1.00 90.56 72 LYS A CA 1
ATOM 555 C C . LYS A 1 72 ? -8.074 -1.819 15.212 1.00 90.56 72 LYS A C 1
ATOM 557 O O . LYS A 1 72 ? -9.289 -1.616 15.230 1.00 90.56 72 LYS A O 1
ATOM 562 N N . ASN A 1 73 ? -7.190 -0.827 15.149 1.00 89.12 73 ASN A N 1
ATOM 563 C CA . ASN A 1 73 ? -7.565 0.583 15.116 1.00 89.12 73 ASN A CA 1
ATOM 564 C C . ASN A 1 73 ? -8.023 1.008 13.719 1.00 89.12 73 ASN A C 1
ATOM 566 O O . ASN A 1 73 ? -8.949 1.809 13.608 1.00 89.12 73 ASN A O 1
ATOM 570 N N . TYR A 1 74 ? -7.469 0.402 12.667 1.00 89.19 74 TYR A N 1
ATOM 571 C CA . TYR A 1 74 ? -7.637 0.873 11.289 1.00 89.19 74 TYR A CA 1
ATOM 572 C C . TYR A 1 74 ? -8.559 0.023 10.415 1.00 89.19 74 TYR A C 1
ATOM 574 O O . TYR A 1 74 ? -9.134 0.529 9.458 1.00 89.19 74 TYR A O 1
ATOM 582 N N . THR A 1 75 ? -8.741 -1.262 10.692 1.00 90.50 75 THR A N 1
ATOM 583 C CA . THR A 1 75 ? -9.518 -2.162 9.830 1.00 90.50 75 THR A CA 1
ATOM 584 C C . THR A 1 75 ? -10.306 -3.192 10.643 1.00 90.50 75 THR A C 1
ATOM 586 O O . THR A 1 75 ? -10.198 -3.261 11.864 1.00 90.50 75 THR A O 1
ATOM 589 N N . SER A 1 76 ? -11.172 -3.952 9.975 1.00 89.25 76 SER A N 1
ATOM 590 C CA . SER A 1 76 ? -11.919 -5.059 10.580 1.00 89.25 76 SER A CA 1
ATOM 591 C C . SER A 1 76 ? -11.112 -6.357 10.517 1.00 89.25 76 SER A C 1
ATOM 593 O O . SER A 1 76 ? -10.182 -6.469 9.722 1.00 89.25 76 SER A O 1
ATOM 595 N N . GLU A 1 77 ? -11.497 -7.379 11.287 1.00 89.94 77 GLU A N 1
ATOM 596 C CA . GLU A 1 77 ? -10.872 -8.712 11.199 1.00 89.94 77 GLU A CA 1
ATOM 597 C C . GLU A 1 77 ? -10.918 -9.283 9.775 1.00 89.94 77 GLU A C 1
ATOM 599 O O . GLU A 1 77 ? -9.927 -9.815 9.275 1.00 89.94 77 GLU A O 1
ATOM 604 N N . GLN A 1 78 ? -12.049 -9.111 9.082 1.00 86.56 78 GLN A N 1
ATOM 605 C CA . GLN A 1 78 ? -12.204 -9.543 7.692 1.00 86.56 78 GLN A CA 1
ATOM 606 C C . GLN A 1 78 ? -11.268 -8.775 6.748 1.00 86.56 78 GLN A C 1
ATOM 608 O O . GLN A 1 78 ? -10.645 -9.374 5.870 1.00 86.56 78 GLN A O 1
ATOM 613 N N . GLY A 1 79 ? -11.132 -7.459 6.944 1.00 85.69 79 GLY A N 1
ATOM 614 C CA . GLY A 1 79 ? -10.178 -6.639 6.197 1.00 85.69 79 GLY A CA 1
ATOM 615 C C . GLY A 1 79 ? -8.736 -7.075 6.456 1.00 85.69 79 GLY A C 1
ATOM 616 O O . GLY A 1 79 ? -7.962 -7.266 5.519 1.00 85.69 79 GLY A O 1
ATOM 617 N N . PHE A 1 80 ? -8.390 -7.335 7.715 1.00 90.44 80 PHE A N 1
ATOM 618 C CA . PHE A 1 80 ? -7.062 -7.796 8.105 1.00 90.44 80 PHE A CA 1
ATOM 619 C C . PHE A 1 80 ? -6.708 -9.183 7.551 1.00 90.44 80 PHE A C 1
ATOM 621 O O . PHE A 1 80 ? -5.574 -9.406 7.114 1.00 90.44 80 PHE A O 1
ATOM 628 N N . ALA A 1 81 ? -7.678 -10.099 7.476 1.00 89.88 81 ALA A N 1
ATOM 629 C CA . ALA A 1 81 ? -7.488 -11.412 6.863 1.00 89.88 81 ALA A CA 1
ATOM 630 C C . ALA A 1 81 ? -7.051 -11.305 5.388 1.00 89.88 81 ALA A C 1
ATOM 632 O O . ALA A 1 81 ? -6.182 -12.059 4.940 1.00 89.88 81 ALA A O 1
ATOM 633 N N . LYS A 1 82 ? -7.579 -10.320 4.643 1.00 87.38 82 LYS A N 1
ATOM 634 C CA . LYS A 1 82 ? -7.167 -10.045 3.256 1.00 87.38 82 LYS A CA 1
ATOM 635 C C . LYS A 1 82 ? -5.694 -9.641 3.170 1.00 87.38 82 LYS A C 1
ATOM 637 O O . LYS A 1 82 ? -4.944 -10.236 2.398 1.00 87.38 82 LYS A O 1
ATOM 642 N N . PHE A 1 83 ? -5.258 -8.686 3.993 1.00 90.44 83 PHE A N 1
ATOM 643 C CA . PHE A 1 83 ? -3.853 -8.265 4.026 1.00 90.44 83 PHE A CA 1
ATOM 644 C C . PHE A 1 83 ? -2.927 -9.400 4.469 1.00 90.44 83 PHE A C 1
ATOM 646 O O . PHE A 1 83 ? -1.811 -9.518 3.967 1.00 90.44 83 PHE A O 1
ATOM 653 N N . THR A 1 84 ? -3.383 -10.257 5.387 1.00 91.69 84 THR A N 1
ATOM 654 C CA . THR A 1 84 ? -2.613 -11.416 5.866 1.00 91.69 84 THR A CA 1
ATOM 655 C C . THR A 1 84 ? -2.335 -12.398 4.733 1.00 91.69 84 THR A C 1
ATOM 657 O O . THR A 1 84 ? -1.211 -12.883 4.598 1.00 91.69 84 THR A O 1
ATOM 660 N N . ARG A 1 85 ? -3.324 -12.633 3.861 1.00 89.94 85 ARG A N 1
ATOM 661 C CA . ARG A 1 85 ? -3.146 -13.451 2.657 1.00 89.94 85 ARG A CA 1
ATOM 662 C C . ARG A 1 85 ? -2.105 -12.848 1.711 1.00 89.94 85 ARG A C 1
ATOM 664 O O . ARG A 1 85 ? -1.192 -13.559 1.308 1.00 89.94 85 ARG A O 1
ATOM 671 N N . TRP A 1 86 ? -2.194 -11.553 1.408 1.00 88.56 86 TRP A N 1
ATOM 672 C CA . TRP A 1 86 ? -1.203 -10.876 0.560 1.00 88.56 86 TRP A CA 1
ATOM 673 C C . TRP A 1 86 ? 0.204 -10.897 1.167 1.00 88.56 86 TRP A C 1
ATOM 675 O O . TRP A 1 86 ? 1.186 -11.108 0.458 1.00 88.56 86 TRP A O 1
ATOM 685 N N . LYS A 1 87 ? 0.323 -10.756 2.493 1.00 89.06 87 LYS A N 1
ATOM 686 C CA . LYS A 1 87 ? 1.607 -10.891 3.193 1.00 89.06 87 LYS A CA 1
ATOM 687 C C . LYS A 1 87 ? 2.216 -12.275 2.996 1.00 89.06 87 LYS A C 1
ATOM 689 O O . LYS A 1 87 ? 3.400 -12.373 2.692 1.00 89.06 87 LYS A O 1
ATOM 694 N N . ALA A 1 88 ? 1.414 -13.329 3.146 1.00 88.31 88 ALA A N 1
ATOM 695 C CA . ALA A 1 88 ? 1.864 -14.707 2.955 1.00 88.31 88 ALA A CA 1
ATOM 696 C C . ALA A 1 88 ? 2.330 -14.989 1.514 1.00 88.31 88 ALA A C 1
ATOM 698 O O . ALA A 1 88 ? 3.152 -15.875 1.302 1.00 88.31 88 ALA A O 1
ATOM 699 N N . GLN A 1 89 ? 1.835 -14.220 0.540 1.00 86.88 89 GLN A N 1
ATOM 700 C CA . GLN A 1 89 ? 2.220 -14.296 -0.873 1.00 86.88 89 GLN A CA 1
ATOM 701 C C . GLN A 1 89 ? 3.422 -13.405 -1.231 1.00 86.88 89 GLN A C 1
ATOM 703 O O . GLN A 1 89 ? 3.862 -13.424 -2.373 1.00 86.88 89 GLN A O 1
ATOM 708 N N . ASN A 1 90 ? 3.978 -12.651 -0.272 1.00 83.19 90 ASN A N 1
ATOM 709 C CA . ASN A 1 90 ? 5.000 -11.626 -0.515 1.00 83.19 90 ASN A CA 1
ATOM 710 C C . ASN A 1 90 ? 4.539 -10.516 -1.491 1.00 83.19 90 ASN A C 1
ATOM 712 O O . ASN A 1 90 ? 5.336 -9.931 -2.227 1.00 83.19 90 ASN A O 1
ATOM 716 N N . ASP A 1 91 ? 3.239 -10.209 -1.464 1.00 85.44 91 ASP A N 1
ATOM 717 C CA . ASP A 1 91 ? 2.584 -9.277 -2.390 1.00 85.44 91 ASP A CA 1
ATOM 718 C C . ASP A 1 91 ? 2.393 -7.870 -1.819 1.00 85.44 91 ASP A C 1
ATOM 720 O O . ASP A 1 91 ? 1.903 -7.000 -2.528 1.00 85.44 91 ASP A O 1
ATOM 724 N N . LEU A 1 92 ? 2.744 -7.620 -0.552 1.00 87.50 92 LEU A N 1
ATOM 725 C CA . LEU A 1 92 ? 2.543 -6.300 0.064 1.00 87.50 92 LEU A CA 1
ATOM 726 C C . LEU A 1 92 ? 3.547 -5.251 -0.418 1.00 87.50 92 LEU A C 1
ATOM 728 O O . LEU A 1 92 ? 3.182 -4.093 -0.607 1.00 87.50 92 LEU A O 1
ATOM 732 N N . ILE A 1 93 ? 4.808 -5.645 -0.576 1.00 85.50 93 ILE A N 1
ATOM 733 C CA . ILE A 1 93 ? 5.865 -4.806 -1.132 1.00 85.50 93 ILE A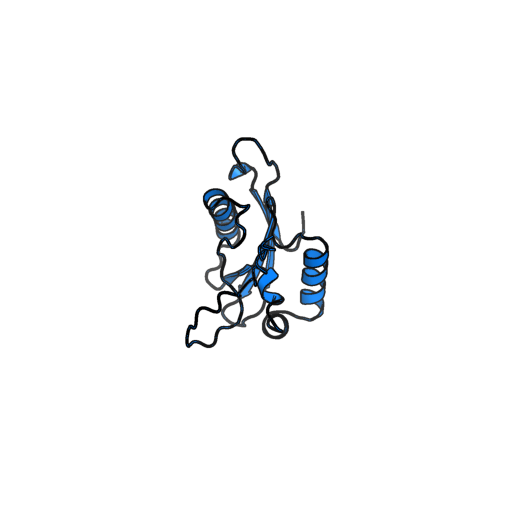 CA 1
ATOM 734 C C . ILE A 1 93 ? 6.940 -5.712 -1.723 1.00 85.50 93 ILE A C 1
ATOM 736 O O . ILE A 1 93 ? 7.528 -6.544 -1.033 1.00 85.50 93 ILE A O 1
ATOM 740 N N . ASN A 1 94 ? 7.201 -5.555 -3.009 1.00 83.06 94 ASN A N 1
ATOM 741 C CA . ASN A 1 94 ? 8.304 -6.215 -3.691 1.00 83.06 94 ASN A CA 1
ATOM 742 C C . ASN A 1 94 ? 8.848 -5.287 -4.782 1.00 83.06 94 ASN A C 1
ATOM 744 O O . ASN A 1 94 ? 8.535 -4.099 -4.812 1.00 83.06 94 ASN A O 1
ATOM 748 N N . ASN A 1 95 ? 9.729 -5.801 -5.634 1.00 77.12 95 ASN A N 1
ATOM 749 C CA . ASN A 1 95 ? 10.338 -5.013 -6.695 1.00 77.12 95 ASN A CA 1
ATOM 750 C C . ASN A 1 95 ? 9.318 -4.491 -7.714 1.00 77.12 95 ASN A C 1
ATOM 752 O O . ASN A 1 95 ? 9.574 -3.437 -8.264 1.00 77.12 95 ASN A O 1
ATOM 756 N N . GLU A 1 96 ? 8.189 -5.164 -7.939 1.00 79.94 96 GLU A N 1
ATOM 757 C CA . GLU A 1 96 ? 7.232 -4.848 -9.013 1.00 79.94 96 GLU A CA 1
ATOM 758 C C . GLU A 1 96 ? 5.889 -4.312 -8.503 1.00 79.94 96 GLU A C 1
ATOM 760 O O . GLU A 1 96 ? 5.089 -3.790 -9.284 1.00 79.94 96 GLU A O 1
ATOM 765 N N . LYS A 1 97 ? 5.629 -4.451 -7.202 1.00 85.44 97 LYS A N 1
ATOM 766 C CA . LYS A 1 97 ? 4.326 -4.204 -6.595 1.00 85.44 97 LYS A CA 1
ATOM 767 C C . LYS A 1 97 ? 4.432 -3.525 -5.239 1.00 85.44 97 LYS A C 1
ATOM 769 O O . LYS A 1 97 ? 5.271 -3.867 -4.404 1.00 85.44 97 LYS A O 1
ATOM 774 N N . LEU A 1 98 ? 3.493 -2.616 -5.007 1.00 90.12 98 LEU A N 1
ATOM 775 C CA . LEU A 1 98 ? 3.284 -1.923 -3.749 1.00 90.12 98 LEU A CA 1
ATOM 776 C C . LEU A 1 98 ? 1.802 -1.965 -3.359 1.00 90.12 98 LEU A C 1
ATOM 778 O O . LEU A 1 98 ? 0.947 -1.513 -4.115 1.00 90.12 98 LEU A O 1
ATOM 782 N N . VAL A 1 99 ? 1.493 -2.442 -2.154 1.00 92.06 99 VAL A N 1
ATOM 783 C CA . VAL A 1 99 ? 0.139 -2.378 -1.592 1.00 92.06 99 VAL A CA 1
ATOM 784 C C . VAL A 1 99 ? 0.045 -1.226 -0.607 1.00 92.06 99 VAL A C 1
ATOM 786 O O . VAL A 1 99 ? 0.692 -1.214 0.444 1.00 92.06 99 VAL A O 1
ATOM 789 N N . VAL A 1 100 ? -0.821 -0.276 -0.933 1.00 93.38 100 VAL A N 1
ATOM 790 C CA . VAL A 1 100 ? -1.082 0.918 -0.132 1.00 93.38 100 VAL A CA 1
ATOM 791 C C . VAL A 1 100 ? -2.475 0.829 0.466 1.00 93.38 100 VAL A C 1
ATOM 793 O O . VAL A 1 100 ? -3.447 0.578 -0.242 1.00 93.38 100 VAL A O 1
ATOM 796 N N . VAL A 1 101 ? -2.591 1.064 1.769 1.00 93.38 101 VAL A N 1
ATOM 797 C CA . VAL A 1 101 ? -3.885 1.302 2.411 1.00 93.38 101 VAL A CA 1
ATOM 798 C C . VAL A 1 101 ? -4.168 2.791 2.459 1.00 93.38 101 VAL A C 1
ATOM 800 O O . VAL A 1 101 ? -3.288 3.602 2.750 1.00 93.38 101 VAL A O 1
ATOM 803 N N . VAL A 1 102 ? -5.414 3.133 2.158 1.00 92.56 102 VAL A N 1
ATOM 804 C CA . VAL A 1 102 ? -5.926 4.493 2.217 1.00 92.56 102 VAL A CA 1
ATOM 805 C C . VAL A 1 102 ? -6.775 4.623 3.467 1.00 92.56 102 VAL A C 1
ATOM 807 O O . VAL A 1 102 ? -7.779 3.922 3.611 1.00 92.56 102 VAL A O 1
ATOM 810 N N . VAL A 1 103 ? -6.351 5.498 4.370 1.00 91.75 103 VAL A N 1
ATOM 811 C CA . VAL A 1 103 ? -7.004 5.752 5.654 1.00 91.75 103 VAL A CA 1
ATOM 812 C C . VAL A 1 103 ? -7.719 7.092 5.584 1.00 91.75 103 VAL A C 1
ATOM 814 O O . VAL A 1 103 ? -7.137 8.092 5.171 1.00 91.75 103 VAL A O 1
ATOM 817 N N . ASP A 1 104 ? -8.985 7.108 5.979 1.00 90.31 104 ASP A N 1
ATOM 818 C CA . ASP A 1 104 ? -9.763 8.335 6.123 1.00 90.31 104 ASP A CA 1
ATOM 819 C C . ASP A 1 104 ? -9.384 9.040 7.431 1.00 90.31 104 ASP A C 1
ATOM 821 O O . ASP A 1 104 ? -9.505 8.467 8.518 1.00 90.31 104 ASP A O 1
ATOM 825 N N . LYS A 1 105 ? -8.924 10.292 7.324 1.00 88.44 105 LYS A N 1
ATOM 826 C CA . LYS A 1 105 ? -8.497 11.118 8.464 1.00 88.44 105 LYS A CA 1
ATOM 827 C C . LYS A 1 105 ? -9.609 11.326 9.488 1.00 88.44 105 LYS A C 1
ATOM 829 O O . LYS A 1 105 ? -9.323 11.485 10.671 1.00 88.44 105 LYS A O 1
ATOM 834 N N . ASN A 1 106 ? -10.867 11.329 9.051 1.00 88.69 106 ASN A N 1
ATOM 835 C CA . ASN A 1 106 ? -12.003 11.679 9.897 1.00 88.69 106 ASN A CA 1
ATOM 836 C C . ASN A 1 106 ? -12.405 10.544 10.843 1.00 88.69 106 ASN A C 1
ATOM 838 O O . ASN A 1 106 ? -12.876 10.801 11.948 1.00 88.69 106 ASN A O 1
ATOM 842 N N . ASN A 1 107 ? -12.239 9.288 10.421 1.00 88.81 107 ASN A N 1
ATOM 843 C CA . ASN A 1 107 ? -12.653 8.115 11.201 1.00 88.81 107 ASN A CA 1
ATOM 844 C C . ASN A 1 107 ? -11.504 7.141 11.516 1.00 88.81 107 ASN A C 1
ATOM 846 O O . ASN A 1 107 ? -11.735 6.137 12.192 1.00 88.81 107 ASN A O 1
ATOM 850 N N . LYS A 1 108 ? -10.284 7.429 11.041 1.00 87.62 108 LYS A N 1
ATOM 851 C CA . LYS A 1 108 ? -9.091 6.582 11.171 1.00 87.62 108 LYS A CA 1
ATOM 852 C C . LYS A 1 108 ? -9.323 5.137 10.713 1.00 87.62 108 LYS A C 1
ATOM 854 O O . LYS A 1 108 ? -8.749 4.206 11.270 1.00 87.62 108 LYS A O 1
ATOM 859 N N . LYS A 1 109 ? -10.170 4.911 9.704 1.00 90.19 109 LYS A N 1
ATOM 860 C CA . LYS A 1 109 ? -10.394 3.584 9.115 1.00 90.19 109 LYS A CA 1
ATOM 861 C C . LYS A 1 109 ? -9.836 3.502 7.706 1.00 90.19 109 LYS A C 1
ATOM 863 O O . LYS A 1 109 ? -9.855 4.466 6.945 1.00 90.19 109 LYS A O 1
ATOM 868 N N . VAL A 1 110 ? -9.366 2.311 7.351 1.00 87.56 110 VAL A N 1
ATOM 869 C CA . VAL A 1 110 ? -9.030 1.952 5.977 1.00 87.56 110 VAL A CA 1
ATOM 870 C C . VAL A 1 110 ? -10.314 2.016 5.158 1.00 87.56 110 VAL A C 1
ATOM 872 O O . VAL A 1 110 ? -11.196 1.174 5.320 1.00 87.56 110 VAL A O 1
ATOM 875 N N . GLY A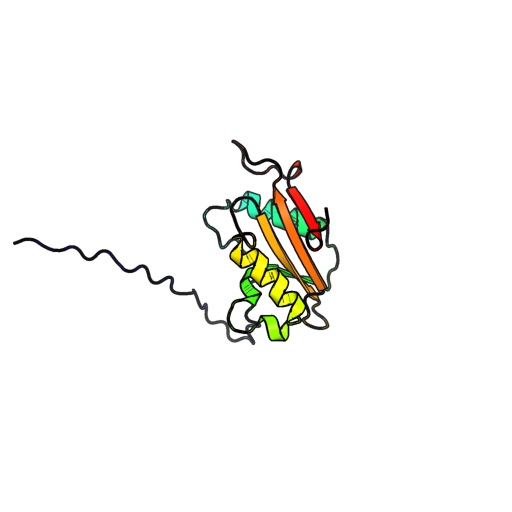 1 111 ? -10.408 3.010 4.278 1.00 82.19 111 GLY A N 1
ATOM 876 C CA . GLY A 1 111 ? -11.508 3.124 3.325 1.00 82.19 111 GLY A CA 1
ATOM 877 C C . GLY A 1 111 ? -11.325 2.175 2.143 1.00 82.19 111 GLY A C 1
ATOM 878 O O . GLY A 1 111 ? -12.279 1.572 1.661 1.00 82.19 111 GLY A O 1
ATOM 879 N N . SER A 1 112 ? -10.084 2.011 1.679 1.00 87.62 112 SER A N 1
ATOM 880 C CA . SER A 1 112 ? -9.736 1.141 0.551 1.00 87.62 112 SER A CA 1
ATOM 881 C C . SER A 1 112 ? -8.263 0.730 0.594 1.00 87.62 112 SER A C 1
ATOM 883 O O . SER A 1 112 ? -7.446 1.339 1.284 1.00 87.62 112 SER A O 1
ATOM 885 N N . ALA A 1 113 ? -7.919 -0.325 -0.142 1.00 91.44 113 ALA A N 1
ATOM 886 C CA . ALA A 1 113 ? -6.539 -0.713 -0.406 1.00 91.44 113 ALA A CA 1
ATOM 887 C C . ALA A 1 113 ? -6.289 -0.693 -1.910 1.00 91.44 113 ALA A C 1
ATOM 889 O O . ALA A 1 113 ? -7.174 -1.070 -2.677 1.00 91.44 113 ALA A O 1
ATOM 890 N N . TYR A 1 114 ? -5.092 -0.295 -2.317 1.00 92.12 114 TYR A N 1
ATOM 891 C CA . TYR A 1 114 ? -4.680 -0.232 -3.710 1.00 92.12 114 TYR A CA 1
ATOM 892 C C . TYR A 1 114 ? -3.429 -1.063 -3.935 1.00 92.12 114 TYR A C 1
ATOM 894 O O . TYR A 1 114 ? -2.482 -0.998 -3.155 1.00 92.12 114 TYR A O 1
ATOM 902 N N . GLU A 1 115 ? -3.432 -1.814 -5.026 1.00 91.81 115 GLU A N 1
ATOM 903 C CA . GLU A 1 115 ? -2.262 -2.492 -5.566 1.00 91.81 115 GLU A CA 1
ATOM 904 C C . GLU A 1 115 ? -1.701 -1.596 -6.668 1.00 91.81 115 GLU A C 1
ATOM 906 O O . GLU A 1 115 ? -2.379 -1.311 -7.655 1.00 91.81 115 GLU A O 1
ATOM 911 N N . VAL A 1 116 ? -0.489 -1.097 -6.465 1.00 90.94 116 VAL A N 1
ATOM 912 C CA . VAL A 1 116 ? 0.264 -0.349 -7.466 1.00 90.94 116 VAL A CA 1
ATOM 913 C C . VAL A 1 116 ? 1.262 -1.321 -8.071 1.00 90.94 116 VAL A C 1
ATOM 915 O O . VAL A 1 116 ? 2.208 -1.730 -7.403 1.00 90.94 116 VAL A O 1
ATOM 918 N N . GLU A 1 117 ? 1.008 -1.743 -9.303 1.00 89.00 117 GLU A N 1
ATOM 919 C CA . GLU A 1 117 ? 1.766 -2.790 -9.989 1.00 89.00 117 GLU A CA 1
ATOM 920 C C . GLU A 1 117 ? 2.421 -2.220 -11.238 1.00 89.00 117 GLU A C 1
ATOM 922 O O . GLU A 1 117 ? 1.788 -1.498 -12.013 1.00 89.00 117 GLU A O 1
ATOM 927 N N . CYS A 1 118 ? 3.665 -2.604 -11.482 1.00 85.94 118 CYS A N 1
ATOM 928 C CA . CYS A 1 118 ? 4.276 -2.416 -12.780 1.00 85.94 118 CYS A CA 1
ATOM 929 C C . CYS A 1 118 ? 4.041 -3.630 -13.671 1.00 85.94 118 CYS A C 1
ATOM 931 O O . CYS A 1 118 ? 4.415 -4.751 -13.342 1.00 85.94 118 CYS A O 1
ATOM 933 N N . THR A 1 119 ? 3.460 -3.395 -14.840 1.00 82.94 119 THR A N 1
ATOM 934 C CA . THR A 1 119 ? 3.096 -4.463 -15.783 1.00 82.94 119 THR A CA 1
ATOM 935 C C . THR A 1 119 ? 4.234 -4.880 -16.714 1.00 82.94 119 THR A C 1
ATOM 937 O O . THR A 1 119 ? 4.138 -5.914 -17.376 1.00 82.94 119 THR A O 1
ATOM 940 N N . LYS A 1 120 ? 5.320 -4.098 -16.776 1.00 80.94 120 LYS A N 1
ATOM 941 C CA . LYS A 1 120 ? 6.479 -4.370 -17.630 1.00 80.94 120 LYS A CA 1
ATOM 942 C C . LYS A 1 120 ? 7.774 -3.942 -16.944 1.00 80.94 120 LYS A C 1
ATOM 944 O O . LYS A 1 120 ? 8.133 -2.769 -16.956 1.00 80.94 120 LYS A O 1
ATOM 949 N N . TRP A 1 121 ? 8.491 -4.915 -16.385 1.00 71.31 121 TRP A N 1
ATOM 950 C CA . TRP A 1 121 ? 9.792 -4.704 -15.750 1.00 71.31 121 TRP A CA 1
ATOM 951 C C . TRP A 1 121 ? 10.927 -4.968 -16.750 1.00 71.31 121 TRP A C 1
ATOM 953 O O . TRP A 1 121 ? 10.982 -6.030 -17.372 1.00 71.31 121 TRP A O 1
ATOM 963 N N . GLY A 1 122 ? 11.826 -4.001 -16.960 1.00 65.38 122 GLY A N 1
ATOM 964 C CA . GLY A 1 122 ? 12.853 -4.091 -18.004 1.00 65.38 122 GLY A CA 1
ATOM 965 C C . GLY A 1 122 ? 14.153 -3.345 -17.701 1.00 65.38 122 GLY A C 1
ATOM 966 O O . GLY A 1 122 ? 14.399 -2.890 -16.587 1.00 65.38 122 GLY A O 1
ATOM 967 N N . LYS A 1 123 ? 15.003 -3.218 -18.733 1.00 51.44 123 LYS A N 1
ATOM 968 C CA . LYS A 1 123 ? 16.372 -2.657 -18.678 1.00 51.44 123 LYS A CA 1
ATOM 969 C C . LYS A 1 123 ? 16.447 -1.210 -18.150 1.00 51.44 123 LYS A C 1
ATOM 971 O O . LYS A 1 123 ? 17.523 -0.787 -17.739 1.00 51.44 123 LYS A O 1
ATOM 976 N N . PHE A 1 124 ? 15.328 -0.484 -18.155 1.00 51.56 124 PHE A N 1
ATOM 977 C CA . PHE A 1 124 ? 15.221 0.922 -17.751 1.00 51.56 124 PHE A CA 1
ATOM 978 C C . PHE A 1 124 ? 14.262 1.161 -16.580 1.00 51.56 124 PHE A C 1
ATOM 980 O O . PHE A 1 124 ? 13.883 2.299 -16.354 1.00 51.56 124 PHE A O 1
ATOM 987 N N . GLU A 1 125 ? 13.963 0.130 -15.779 1.00 72.62 125 GLU A N 1
ATOM 988 C CA . GLU A 1 125 ? 13.012 0.227 -14.661 1.00 72.62 125 GLU A CA 1
ATOM 989 C C . GLU A 1 125 ? 11.550 0.339 -15.123 1.00 72.62 125 GLU A C 1
ATOM 991 O O . GLU A 1 125 ? 11.256 0.061 -16.286 1.00 72.62 125 GLU A O 1
ATOM 996 N N . CYS A 1 126 ? 10.619 0.621 -14.207 1.00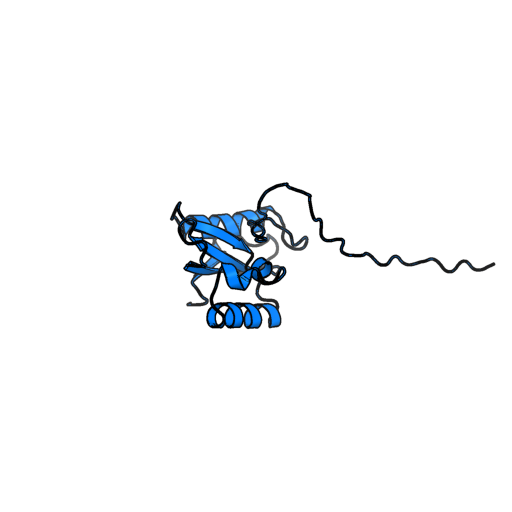 75.06 126 CYS A N 1
ATOM 997 C CA . CYS A 1 126 ? 9.209 0.750 -14.559 1.00 75.06 126 CYS A CA 1
ATOM 998 C C . CYS A 1 126 ? 8.891 2.160 -15.051 1.00 75.06 126 CYS A C 1
ATOM 1000 O O . CYS A 1 126 ? 8.798 3.089 -14.243 1.00 75.06 126 CYS A O 1
ATOM 1002 N N . ASP A 1 127 ? 8.668 2.312 -16.355 1.00 81.31 127 ASP A N 1
ATOM 1003 C CA . ASP A 1 127 ? 8.185 3.582 -16.889 1.00 81.31 127 ASP A CA 1
ATOM 1004 C C . ASP A 1 127 ? 6.783 3.899 -16.336 1.00 81.31 127 ASP A C 1
ATOM 1006 O O . ASP A 1 127 ? 5.947 2.994 -16.212 1.00 81.31 127 ASP A O 1
ATOM 1010 N N . PRO A 1 128 ? 6.464 5.179 -16.060 1.00 81.06 128 PRO A N 1
ATOM 1011 C CA . PRO A 1 128 ? 5.163 5.573 -15.519 1.00 81.06 128 PRO A CA 1
ATOM 1012 C C . PRO A 1 128 ? 3.944 5.120 -16.337 1.00 81.06 128 PRO A C 1
ATOM 1014 O O . PRO A 1 128 ? 2.850 5.024 -15.783 1.00 81.06 128 PRO A O 1
ATOM 1017 N N . GLU A 1 129 ? 4.109 4.859 -17.638 1.00 84.50 129 GLU A N 1
ATOM 1018 C CA . GLU A 1 129 ? 3.058 4.333 -18.524 1.00 84.50 129 GLU A CA 1
ATOM 1019 C C . GLU A 1 129 ? 2.693 2.865 -18.242 1.00 84.50 129 GLU A C 1
ATOM 1021 O O . GLU A 1 129 ? 1.571 2.453 -18.529 1.00 84.50 129 GLU A O 1
ATOM 1026 N N . TYR A 1 130 ? 3.609 2.086 -17.653 1.00 87.94 130 TYR A N 1
ATOM 1027 C CA . TYR A 1 130 ? 3.397 0.674 -17.310 1.00 87.94 130 TYR A CA 1
ATOM 1028 C C . TYR A 1 130 ? 2.932 0.469 -15.866 1.00 87.94 130 TYR A C 1
ATOM 1030 O O . TYR A 1 130 ? 2.666 -0.670 -15.465 1.00 87.94 130 TYR A O 1
ATOM 1038 N N . ILE A 1 131 ? 2.817 1.552 -15.091 1.00 89.50 131 ILE A N 1
ATOM 1039 C CA . ILE A 1 131 ? 2.294 1.535 -13.727 1.00 89.50 131 ILE A CA 1
ATOM 1040 C C . ILE A 1 131 ? 0.768 1.504 -13.774 1.00 89.50 131 ILE A C 1
ATOM 1042 O O . ILE A 1 131 ? 0.112 2.378 -14.342 1.00 89.50 131 ILE A O 1
ATOM 1046 N N . THR A 1 132 ? 0.199 0.515 -13.102 1.00 90.62 132 THR A N 1
ATOM 1047 C CA . THR A 1 132 ? -1.241 0.329 -12.938 1.00 90.62 132 THR A CA 1
ATOM 1048 C C . THR A 1 132 ? -1.619 0.450 -11.470 1.00 90.62 132 THR A C 1
ATOM 1050 O O . THR A 1 132 ? -0.843 0.096 -10.587 1.00 90.62 132 THR A O 1
ATOM 1053 N N . VAL A 1 133 ? -2.810 0.987 -11.206 1.00 91.56 133 VAL A N 1
ATOM 1054 C CA . VAL A 1 133 ? -3.342 1.171 -9.852 1.00 91.56 133 VAL A CA 1
ATOM 1055 C C . VAL A 1 133 ? -4.693 0.473 -9.781 1.00 91.56 133 VAL A C 1
ATOM 1057 O O . VAL A 1 133 ? -5.649 0.904 -10.428 1.00 91.56 133 VAL A O 1
ATOM 1060 N N . LEU A 1 134 ? -4.766 -0.601 -9.002 1.00 90.06 134 LEU A N 1
ATOM 1061 C CA . LEU A 1 134 ? -5.943 -1.455 -8.869 1.00 90.06 134 LEU A CA 1
ATOM 1062 C C . LEU A 1 134 ? -6.548 -1.288 -7.481 1.00 90.06 134 LEU A C 1
ATOM 1064 O O . LEU A 1 134 ? -5.871 -1.472 -6.472 1.00 90.06 134 LEU A O 1
ATOM 1068 N N . GLU A 1 135 ? -7.835 -0.964 -7.411 1.00 89.06 135 GLU A N 1
ATOM 1069 C CA . GLU A 1 135 ? -8.533 -0.879 -6.133 1.00 89.06 135 GLU A CA 1
ATOM 1070 C C . GLU A 1 135 ? -8.949 -2.277 -5.674 1.00 89.06 135 GLU A C 1
ATOM 1072 O O . GLU A 1 135 ? -9.679 -2.995 -6.360 1.00 89.06 135 GLU A O 1
ATOM 1077 N N . ASN A 1 136 ? -8.533 -2.657 -4.470 1.00 80.94 136 ASN A N 1
ATOM 1078 C CA . ASN A 1 136 ? -8.935 -3.886 -3.803 1.00 80.94 136 ASN A CA 1
ATOM 1079 C C . ASN A 1 136 ? -8.664 -5.175 -4.605 1.00 80.94 136 ASN A C 1
ATOM 1081 O O . ASN A 1 136 ? -9.285 -6.196 -4.294 1.00 80.94 136 ASN A O 1
ATOM 1085 N N . GLY A 1 137 ? -7.755 -5.142 -5.578 1.00 64.56 137 GLY A N 1
ATOM 1086 C CA . GLY A 1 137 ? -7.445 -6.264 -6.469 1.00 64.56 137 GLY A CA 1
ATOM 1087 C C . GLY A 1 137 ? -8.466 -6.505 -7.571 1.00 64.56 137 GLY A C 1
ATOM 1088 O O . GLY A 1 137 ? -8.461 -7.565 -8.193 1.00 64.56 137 GLY A O 1
ATOM 1089 N N . LYS A 1 138 ? -9.365 -5.545 -7.816 1.00 65.38 138 LYS A N 1
ATOM 1090 C CA . LYS A 1 138 ? -10.288 -5.592 -8.952 1.00 65.38 138 LYS A CA 1
ATOM 1091 C C . LYS A 1 138 ? -9.552 -5.115 -10.209 1.00 65.38 138 LYS A C 1
ATOM 1093 O O . LYS A 1 138 ? -9.153 -3.952 -10.272 1.00 65.38 138 LYS A O 1
ATOM 1098 N N . ARG A 1 139 ? -9.360 -6.030 -11.164 1.00 53.53 139 ARG A N 1
ATOM 1099 C CA . ARG A 1 139 ? -8.928 -5.751 -12.543 1.00 53.53 139 ARG A CA 1
ATOM 1100 C C . ARG A 1 139 ? -10.133 -5.537 -13.446 1.00 53.53 139 ARG A C 1
ATOM 1102 O O . ARG A 1 139 ? -11.160 -6.208 -13.198 1.00 53.53 139 ARG A O 1
#